Protein AF-A0A941E339-F1 (afdb_monomer_lite)

Organism: NCBI:txid2828728

Radius of gyration: 16.12 Å; chains: 1; bounding 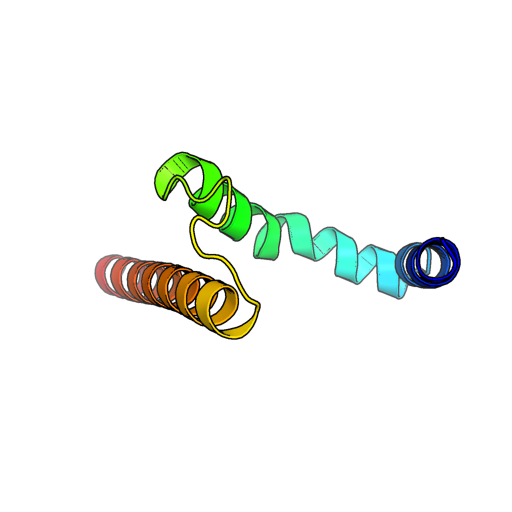box: 36×25×39 Å

pLDDT: mean 88.92, std 11.07, range [48.47, 97.94]

Secondary structure (DSSP, 8-state):
--HHHHHHHHHHSHHHHHHHHHHHHHTHHHHHIIIIIT--SS--S-SHHHHHHHHHHHHHHHHHHHHHHHHHT-

Foldseek 3Di:
DVVVVVLCVQCPDPVNVVVVVVCVVPVVVLVVCCCPVVVPPDQPDDDPVVSVVVVVVSVVVVVVVVVVVVVVVD

InterPro domains:
  IPR025668 Transposase DDE domain [PF13751] (3-68)

Sequence (74 aa):
MRYTKALKRRIDSVDGRKQYSRRLATVEPVFGNFRYNKKLDRFTLRGQKKMNTQWHLYCLVHNIEKLAHHRYAM

Structure (mmCIF, N/CA/C/O backbone):
data_AF-A0A941E339-F1
#
_entry.id   AF-A0A941E339-F1
#
loop_
_atom_site.group_PDB
_atom_site.id
_atom_site.type_symbol
_atom_site.label_atom_id
_atom_site.label_alt_id
_atom_site.label_comp_id
_atom_site.label_asym_id
_atom_site.label_entity_id
_atom_site.label_seq_id
_atom_site.pdbx_PDB_ins_code
_atom_site.Cartn_x
_atom_site.Cartn_y
_atom_site.Cartn_z
_atom_site.occupancy
_atom_site.B_iso_or_equiv
_atom_site.auth_seq_id
_atom_site.auth_comp_id
_atom_site.auth_asym_id
_atom_site.auth_atom_id
_atom_site.pdbx_PDB_model_num
ATOM 1 N N . MET A 1 1 ? 11.527 11.052 16.407 1.00 52.19 1 MET A N 1
ATOM 2 C CA . MET A 1 1 ? 12.487 11.544 15.384 1.00 52.19 1 MET A CA 1
ATOM 3 C C . MET A 1 1 ? 13.776 10.699 15.240 1.00 52.19 1 MET A C 1
ATOM 5 O O . MET A 1 1 ? 14.701 11.124 14.561 1.00 52.19 1 MET A O 1
ATOM 9 N N . ARG A 1 2 ? 13.868 9.488 15.828 1.00 54.06 2 ARG A N 1
ATOM 10 C CA . ARG A 1 2 ? 15.063 8.610 15.755 1.00 54.06 2 ARG A CA 1
ATOM 11 C C . ARG A 1 2 ? 15.048 7.656 14.545 1.00 54.06 2 ARG A C 1
ATOM 13 O O . ARG A 1 2 ? 16.092 7.372 13.968 1.00 54.06 2 ARG A O 1
ATOM 20 N N . TYR A 1 3 ? 13.860 7.237 14.106 1.00 60.69 3 TYR A N 1
ATOM 21 C CA . TYR A 1 3 ? 13.669 6.318 12.976 1.00 60.69 3 TYR A CA 1
ATOM 22 C C . TYR A 1 3 ? 14.030 6.923 11.611 1.00 60.69 3 TYR A C 1
ATOM 24 O O . TYR A 1 3 ? 14.469 6.211 10.711 1.00 60.69 3 TYR A O 1
ATOM 32 N N . THR A 1 4 ? 13.929 8.245 11.467 1.00 77.94 4 THR A N 1
ATOM 33 C CA . THR A 1 4 ? 14.110 8.939 10.187 1.00 77.94 4 THR A CA 1
ATOM 34 C C . THR A 1 4 ? 15.555 8.888 9.687 1.00 77.94 4 THR A C 1
ATOM 36 O O . THR A 1 4 ? 15.782 8.689 8.498 1.00 77.94 4 THR A O 1
ATOM 39 N N . LYS A 1 5 ? 16.553 8.993 10.582 1.00 85.88 5 LYS A N 1
ATOM 40 C CA . LYS A 1 5 ? 17.977 8.918 10.198 1.00 85.88 5 LYS A CA 1
ATOM 41 C C . LYS A 1 5 ? 18.384 7.508 9.757 1.00 85.88 5 LYS A C 1
ATOM 43 O O . LYS A 1 5 ? 19.154 7.370 8.814 1.00 85.88 5 LYS A O 1
ATOM 48 N N . ALA A 1 6 ? 17.872 6.473 10.424 1.00 85.44 6 ALA A N 1
ATOM 49 C CA . ALA A 1 6 ? 18.160 5.080 10.077 1.00 85.44 6 ALA A CA 1
ATOM 50 C C . ALA A 1 6 ? 17.490 4.673 8.756 1.00 85.44 6 ALA A C 1
ATOM 52 O O . ALA A 1 6 ? 18.131 4.051 7.911 1.00 85.44 6 ALA A O 1
ATOM 53 N N . LEU A 1 7 ? 16.232 5.080 8.550 1.00 87.12 7 LEU A N 1
ATOM 54 C CA . LEU A 1 7 ? 15.527 4.867 7.288 1.00 87.12 7 LEU A CA 1
ATOM 55 C C . LEU A 1 7 ? 16.229 5.582 6.131 1.00 87.12 7 LEU A C 1
ATOM 57 O O . LEU A 1 7 ? 16.453 4.968 5.094 1.00 87.12 7 LEU A O 1
ATOM 61 N N . LYS A 1 8 ? 16.634 6.842 6.333 1.00 87.12 8 LYS A N 1
ATOM 62 C CA . LYS A 1 8 ? 17.356 7.619 5.322 1.00 87.12 8 LYS A CA 1
ATOM 63 C C . LYS A 1 8 ? 18.650 6.926 4.895 1.00 87.12 8 LYS A C 1
ATOM 65 O O . LYS A 1 8 ? 18.827 6.674 3.714 1.00 87.12 8 LYS A O 1
ATOM 70 N N . ARG A 1 9 ? 19.477 6.477 5.849 1.00 89.56 9 ARG A N 1
ATOM 71 C CA . ARG A 1 9 ? 20.686 5.687 5.537 1.00 89.56 9 ARG A CA 1
ATOM 72 C C . ARG A 1 9 ? 20.383 4.415 4.740 1.00 89.56 9 ARG A C 1
ATOM 74 O O . ARG A 1 9 ? 21.134 4.084 3.832 1.00 89.56 9 ARG A O 1
ATOM 81 N N . ARG A 1 10 ? 19.298 3.703 5.070 1.00 87.56 10 ARG A N 1
ATOM 82 C CA . ARG A 1 10 ? 18.889 2.498 4.329 1.00 87.56 10 ARG A CA 1
ATOM 83 C C . ARG A 1 10 ? 18.461 2.828 2.901 1.00 87.56 10 ARG A C 1
ATOM 85 O O . ARG A 1 10 ? 18.919 2.154 1.989 1.00 87.56 10 ARG A O 1
ATOM 92 N N . ILE A 1 11 ? 17.631 3.854 2.708 1.00 88.69 11 ILE A N 1
ATOM 93 C CA . ILE A 1 11 ? 17.165 4.286 1.380 1.00 88.69 11 ILE A CA 1
ATOM 94 C C . ILE A 1 11 ? 18.329 4.815 0.534 1.00 88.69 11 ILE A C 1
ATOM 96 O O . ILE A 1 11 ? 18.389 4.513 -0.650 1.00 88.69 11 ILE A O 1
ATOM 100 N N . ASP A 1 12 ? 19.267 5.550 1.135 1.00 91.75 12 ASP A N 1
ATOM 101 C CA . ASP A 1 12 ? 20.372 6.191 0.414 1.00 91.75 12 ASP A CA 1
ATOM 102 C C . ASP A 1 12 ? 21.469 5.211 -0.036 1.00 91.75 12 ASP A C 1
ATOM 104 O O . ASP A 1 12 ? 22.281 5.575 -0.894 1.00 91.75 12 ASP A O 1
ATOM 108 N N . SER A 1 13 ? 21.488 3.983 0.497 1.00 93.88 13 SER A N 1
ATOM 109 C CA . SER A 1 13 ? 22.357 2.898 0.018 1.00 93.88 13 SER A CA 1
ATOM 110 C C . SER A 1 13 ? 22.044 2.520 -1.437 1.00 93.88 13 SER A C 1
ATOM 112 O O . SER A 1 13 ? 20.924 2.716 -1.904 1.00 93.88 13 SER A O 1
ATOM 114 N N . VAL A 1 14 ? 23.012 1.957 -2.168 1.00 92.25 14 VAL A N 1
ATOM 115 C CA . VAL A 1 14 ? 22.835 1.588 -3.590 1.00 92.25 14 VAL A CA 1
ATOM 116 C C . VAL A 1 14 ? 21.658 0.622 -3.778 1.00 92.25 14 VAL A C 1
ATOM 118 O O . VAL A 1 14 ? 20.773 0.870 -4.602 1.00 92.25 14 VAL A O 1
ATOM 121 N N . ASP A 1 15 ? 21.590 -0.429 -2.958 1.00 92.31 15 ASP A N 1
ATOM 122 C CA . ASP A 1 15 ? 20.482 -1.389 -2.981 1.00 92.31 15 ASP A CA 1
ATOM 123 C C . ASP A 1 15 ? 19.160 -0.758 -2.541 1.00 92.31 15 ASP A C 1
ATOM 125 O O . ASP A 1 15 ? 18.115 -1.004 -3.152 1.00 92.31 15 ASP A O 1
ATOM 129 N N . GLY A 1 16 ? 19.207 0.102 -1.521 1.00 91.12 16 GLY A N 1
ATOM 130 C CA . GLY A 1 16 ? 18.056 0.853 -1.035 1.00 91.12 16 GLY A CA 1
ATOM 131 C C . GLY A 1 16 ? 17.436 1.725 -2.118 1.00 91.12 16 GLY A C 1
ATOM 132 O O . GLY A 1 16 ? 16.226 1.655 -2.325 1.00 91.12 16 GLY A O 1
ATOM 133 N N . ARG A 1 17 ? 18.250 2.472 -2.872 1.00 91.12 17 ARG A N 1
ATOM 134 C CA . ARG A 1 17 ? 17.778 3.295 -3.994 1.00 91.12 17 ARG A CA 1
ATOM 135 C C . ARG A 1 17 ? 17.178 2.431 -5.089 1.00 91.12 17 ARG A C 1
ATOM 137 O O . ARG A 1 17 ? 16.082 2.726 -5.553 1.00 91.12 17 ARG A O 1
ATOM 144 N N . LYS A 1 18 ? 17.842 1.333 -5.463 1.00 92.12 18 LYS A N 1
ATOM 145 C CA . LYS A 1 18 ? 17.339 0.409 -6.491 1.00 92.12 18 LYS A CA 1
ATOM 146 C C . LYS A 1 18 ? 15.974 -0.173 -6.114 1.00 92.12 18 LYS A C 1
ATOM 148 O O . LYS A 1 18 ? 15.078 -0.226 -6.955 1.00 92.12 18 LYS A O 1
ATOM 153 N N . GLN A 1 19 ? 15.794 -0.593 -4.863 1.00 89.56 19 GLN A N 1
ATOM 154 C CA . GLN A 1 19 ? 14.508 -1.089 -4.365 1.00 89.56 19 GLN A CA 1
ATOM 155 C C . GLN A 1 19 ? 13.463 0.024 -4.263 1.00 89.56 19 GLN A C 1
ATOM 157 O O . GLN A 1 19 ? 12.314 -0.177 -4.655 1.00 89.56 19 GLN A O 1
ATOM 162 N N . TYR A 1 20 ? 13.853 1.200 -3.773 1.00 89.00 20 TYR A N 1
ATOM 163 C CA . TYR A 1 20 ? 12.955 2.339 -3.630 1.00 89.00 20 TYR A CA 1
ATOM 164 C C . TYR A 1 20 ? 12.425 2.813 -4.988 1.00 89.00 20 TYR A C 1
ATOM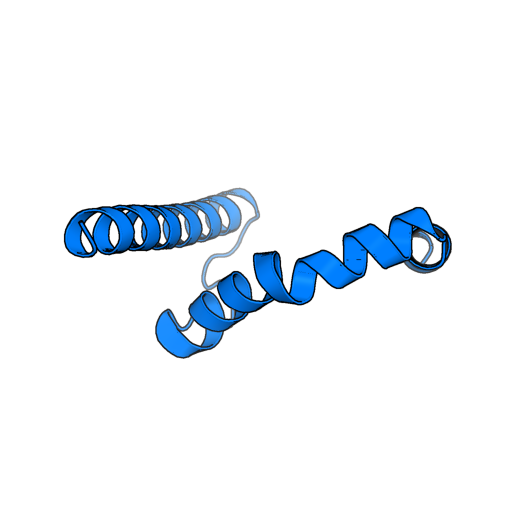 166 O O . TYR A 1 20 ? 11.222 3.019 -5.123 1.00 89.00 20 TYR A O 1
ATOM 174 N N . SER A 1 21 ? 13.267 2.870 -6.023 1.00 89.19 21 SER A N 1
ATOM 175 C CA . SER A 1 21 ? 12.849 3.235 -7.383 1.00 89.19 21 SER A CA 1
ATOM 176 C C . SER A 1 21 ? 11.783 2.293 -7.953 1.00 89.19 21 SER A C 1
ATOM 178 O O . SER A 1 21 ? 10.882 2.741 -8.656 1.00 89.19 21 SER A O 1
ATOM 180 N N . ARG A 1 22 ? 11.808 0.996 -7.608 1.00 92.00 22 ARG A N 1
ATOM 181 C CA . ARG A 1 22 ? 10.777 0.032 -8.049 1.00 92.00 22 ARG A CA 1
ATOM 182 C C . ARG A 1 22 ? 9.391 0.348 -7.488 1.00 92.00 22 ARG A C 1
ATOM 184 O O . ARG A 1 22 ? 8.392 -0.065 -8.079 1.00 92.00 22 ARG A O 1
ATOM 191 N N . ARG A 1 23 ? 9.302 1.077 -6.370 1.00 90.25 23 ARG A N 1
ATOM 192 C CA . ARG A 1 23 ? 8.023 1.446 -5.741 1.00 90.25 23 ARG A CA 1
ATOM 193 C C . ARG A 1 23 ? 7.184 2.338 -6.646 1.00 90.25 23 ARG A C 1
ATOM 195 O O . ARG A 1 23 ? 5.971 2.174 -6.640 1.00 90.25 23 ARG A O 1
ATOM 202 N N . LEU A 1 24 ? 7.811 3.167 -7.484 1.00 88.19 24 LEU A N 1
ATOM 203 C CA . LEU A 1 24 ? 7.114 4.003 -8.469 1.00 88.19 24 LEU A CA 1
ATOM 204 C C . LEU A 1 24 ? 6.214 3.182 -9.401 1.00 88.19 24 LEU A C 1
ATOM 206 O O . LEU A 1 24 ? 5.103 3.596 -9.700 1.00 88.19 24 LEU A O 1
ATOM 210 N N . ALA A 1 25 ? 6.676 2.005 -9.826 1.00 88.25 25 ALA A N 1
ATOM 211 C CA . ALA A 1 25 ? 5.922 1.133 -10.725 1.00 88.25 25 ALA A CA 1
ATOM 212 C C . ALA A 1 25 ? 5.023 0.123 -9.994 1.00 88.25 25 ALA A C 1
ATOM 214 O O . ALA A 1 25 ? 4.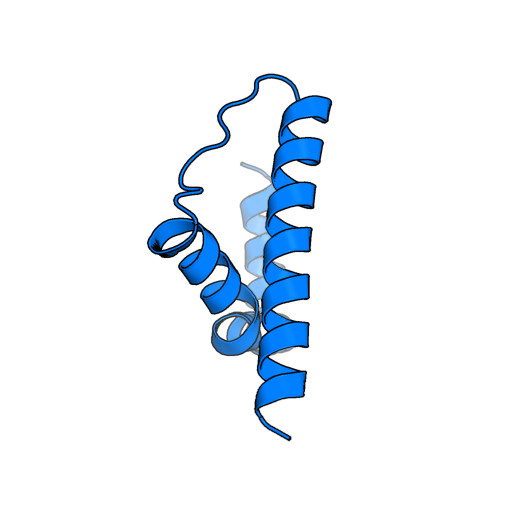128 -0.455 -10.600 1.00 88.25 25 ALA A O 1
ATOM 215 N N . THR A 1 26 ? 5.274 -0.131 -8.707 1.00 89.06 26 THR A N 1
ATOM 216 C CA . THR A 1 26 ? 4.624 -1.228 -7.970 1.00 89.06 26 THR A CA 1
ATOM 217 C C . THR A 1 26 ? 3.689 -0.733 -6.879 1.00 89.06 26 THR A C 1
ATOM 219 O O . THR A 1 26 ? 2.534 -1.130 -6.836 1.00 89.06 26 THR A O 1
ATOM 222 N N . VAL A 1 27 ? 4.173 0.137 -5.999 1.00 90.81 27 VAL A N 1
ATOM 223 C CA . VAL A 1 27 ? 3.500 0.537 -4.761 1.00 90.81 27 VAL A CA 1
ATOM 224 C C . VAL A 1 27 ? 2.727 1.842 -4.942 1.00 90.81 27 VAL A C 1
ATOM 226 O O . VAL A 1 27 ? 1.567 1.922 -4.545 1.00 90.81 27 VAL A O 1
ATOM 229 N N . GLU A 1 28 ? 3.333 2.846 -5.576 1.00 92.81 28 GLU A N 1
ATOM 230 C CA . GLU A 1 28 ? 2.696 4.152 -5.799 1.00 92.81 28 GLU A CA 1
ATOM 231 C C . GLU A 1 28 ? 1.372 4.057 -6.585 1.00 92.81 28 GLU A C 1
ATOM 233 O O . GLU A 1 28 ? 0.406 4.702 -6.171 1.00 92.81 28 GLU A O 1
ATOM 238 N N . PRO A 1 29 ? 1.229 3.209 -7.629 1.00 92.31 29 PRO A N 1
ATOM 239 C CA . PRO A 1 29 ? -0.044 3.070 -8.338 1.00 92.31 29 PRO A CA 1
ATOM 240 C C . PRO A 1 29 ? -1.161 2.495 -7.458 1.00 92.31 29 PRO A C 1
ATOM 242 O O . PRO A 1 29 ? -2.325 2.860 -7.622 1.00 92.31 29 PRO A O 1
ATOM 245 N N . VAL A 1 30 ? -0.825 1.626 -6.497 1.00 92.25 30 VAL A N 1
ATOM 246 C CA . VAL A 1 30 ? -1.794 1.062 -5.542 1.00 92.25 30 VAL A CA 1
ATOM 247 C C . VAL A 1 30 ? -2.328 2.164 -4.630 1.00 92.25 30 VAL A C 1
ATOM 249 O O . VAL A 1 30 ? -3.541 2.307 -4.481 1.00 92.25 30 VAL A O 1
ATOM 252 N N . PHE A 1 31 ? -1.439 2.996 -4.080 1.00 92.62 31 PHE A N 1
ATOM 253 C CA . PHE A 1 31 ? -1.835 4.146 -3.262 1.00 92.62 31 PHE A CA 1
ATOM 254 C C . PHE A 1 31 ? -2.605 5.202 -4.064 1.00 92.62 31 PHE A C 1
ATOM 256 O O . PHE A 1 31 ? -3.578 5.760 -3.553 1.00 92.62 31 PHE A O 1
ATOM 263 N N . GLY A 1 32 ? -2.222 5.436 -5.322 1.00 93.50 32 GLY A N 1
ATOM 264 C CA . GLY A 1 32 ? -2.966 6.291 -6.245 1.00 93.50 32 GLY A CA 1
ATOM 265 C C . GLY A 1 32 ? -4.390 5.781 -6.477 1.00 93.50 32 GLY A C 1
ATOM 266 O O . GLY A 1 32 ? -5.344 6.540 -6.316 1.00 93.50 32 GLY A O 1
ATOM 267 N N . ASN A 1 33 ? -4.553 4.484 -6.759 1.00 93.50 33 ASN A N 1
ATOM 268 C CA . ASN A 1 33 ? -5.868 3.856 -6.907 1.00 93.50 33 ASN A CA 1
ATOM 269 C C . ASN A 1 33 ? -6.704 3.997 -5.621 1.00 93.50 33 ASN A C 1
ATOM 271 O O . ASN A 1 33 ? -7.882 4.352 -5.674 1.00 93.50 33 ASN A O 1
ATOM 275 N N . PHE A 1 34 ? -6.087 3.787 -4.455 1.00 95.25 34 PHE A N 1
ATOM 276 C CA . PHE A 1 34 ? -6.773 3.936 -3.174 1.00 95.25 34 PHE A CA 1
ATOM 277 C C . PHE A 1 34 ? -7.286 5.345 -2.911 1.00 95.25 34 PHE A C 1
ATOM 279 O O . PHE A 1 34 ? -8.447 5.491 -2.533 1.00 95.25 34 PHE A O 1
ATOM 286 N N . ARG A 1 35 ? -6.465 6.373 -3.124 1.00 93.81 35 ARG A N 1
ATOM 287 C CA . ARG A 1 35 ? -6.893 7.759 -2.905 1.00 93.81 35 ARG A CA 1
ATOM 288 C C . ARG A 1 35 ? -7.895 8.217 -3.954 1.00 93.81 35 ARG A C 1
ATOM 290 O O . ARG A 1 35 ? -9.013 8.580 -3.618 1.00 93.81 35 ARG A O 1
ATOM 297 N N . TYR A 1 36 ? -7.536 8.139 -5.230 1.00 93.94 36 TYR A N 1
ATOM 298 C CA . TYR A 1 36 ? -8.315 8.806 -6.272 1.00 93.94 36 TYR A CA 1
ATOM 299 C C . TYR A 1 36 ? -9.547 8.012 -6.714 1.00 93.94 36 TYR A C 1
ATOM 301 O O . TYR A 1 36 ? -10.616 8.595 -6.878 1.00 93.94 36 TYR A O 1
ATOM 309 N N . ASN A 1 37 ? -9.438 6.688 -6.854 1.00 93.06 37 ASN A N 1
ATOM 310 C CA . ASN A 1 37 ? -10.551 5.875 -7.356 1.00 93.06 37 ASN A CA 1
ATOM 311 C C . ASN A 1 37 ? -11.389 5.283 -6.219 1.00 93.06 37 ASN A C 1
ATOM 313 O O . ASN A 1 37 ? -12.615 5.235 -6.307 1.00 93.06 37 ASN A O 1
ATOM 317 N N . LYS A 1 38 ? -10.740 4.823 -5.141 1.00 91.62 38 LYS A N 1
ATOM 318 C CA . LYS A 1 38 ? -11.418 4.198 -3.991 1.00 91.62 38 LYS A CA 1
ATOM 319 C C . LYS A 1 38 ? -11.744 5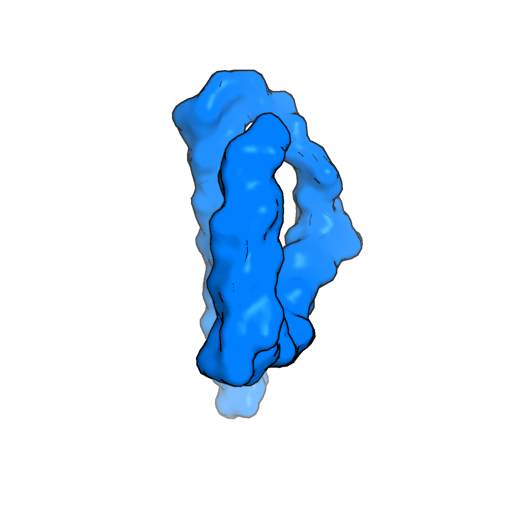.181 -2.862 1.00 91.62 38 LYS A C 1
ATOM 321 O O . LYS A 1 38 ? -12.430 4.782 -1.925 1.00 91.62 38 LYS A O 1
ATOM 326 N N . LYS A 1 39 ? -11.297 6.441 -2.946 1.00 93.06 39 LYS A N 1
ATOM 327 C CA . LYS A 1 39 ? -11.585 7.518 -1.977 1.00 93.06 39 LYS A CA 1
ATOM 328 C C . LYS A 1 39 ? -11.147 7.202 -0.536 1.00 93.06 39 LYS A C 1
ATOM 330 O O . LYS A 1 39 ? -11.776 7.642 0.428 1.00 93.06 39 LYS A O 1
ATOM 335 N N . LEU A 1 40 ? -10.065 6.431 -0.375 1.00 93.44 40 LEU A N 1
ATOM 336 C CA . LEU A 1 40 ? -9.424 6.153 0.916 1.00 93.44 40 LEU A CA 1
ATOM 337 C C . LEU A 1 40 ? -8.297 7.152 1.195 1.00 93.44 40 LEU A C 1
ATOM 339 O O . LEU A 1 40 ? -7.116 6.806 1.238 1.00 93.44 40 LEU A O 1
ATOM 343 N N . ASP A 1 41 ? -8.667 8.407 1.413 1.00 91.06 41 ASP A N 1
ATOM 344 C CA . ASP A 1 41 ? -7.716 9.459 1.793 1.00 91.06 41 ASP A CA 1
ATOM 345 C C . ASP A 1 41 ? -7.448 9.487 3.301 1.00 91.06 41 ASP A C 1
ATOM 347 O O . ASP A 1 41 ? -6.396 9.945 3.754 1.00 91.06 41 ASP A O 1
ATOM 351 N N . ARG A 1 42 ? -8.392 8.962 4.088 1.00 92.25 42 ARG A N 1
ATOM 352 C CA . ARG A 1 42 ? -8.300 8.841 5.544 1.00 92.25 42 ARG A CA 1
ATOM 353 C C . ARG A 1 42 ? -9.000 7.582 6.035 1.00 92.25 42 ARG A C 1
ATOM 355 O O . ARG A 1 42 ? -10.035 7.184 5.505 1.00 92.25 42 ARG A O 1
ATOM 362 N N . PHE A 1 43 ? -8.475 7.002 7.107 1.00 94.31 43 PHE A N 1
ATOM 363 C CA . PHE A 1 43 ? -9.193 5.976 7.854 1.00 94.31 43 PHE A CA 1
ATOM 364 C C . PHE A 1 43 ? -10.367 6.609 8.602 1.00 94.31 43 PHE A C 1
ATOM 366 O O . PHE A 1 43 ? -10.224 7.659 9.230 1.00 94.31 43 PHE A O 1
ATOM 373 N N . THR A 1 44 ? -11.530 5.972 8.533 1.00 93.75 44 THR A N 1
ATOM 374 C CA . THR A 1 44 ? -12.768 6.480 9.150 1.00 93.75 44 THR A CA 1
ATOM 375 C C . THR A 1 44 ? -13.054 5.839 10.504 1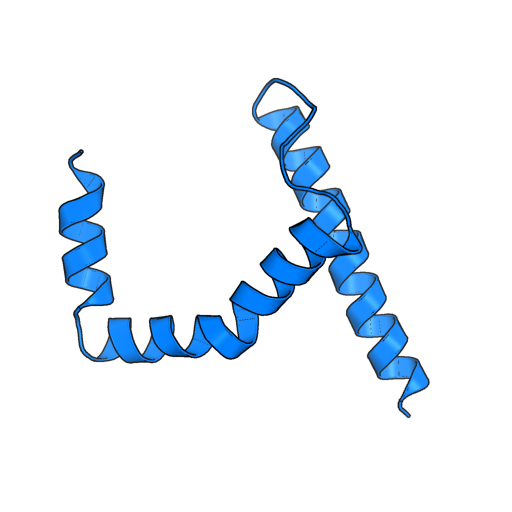.00 93.75 44 THR A C 1
ATOM 377 O O . THR A 1 44 ? -13.845 6.361 11.285 1.00 93.75 44 THR A O 1
ATOM 380 N N . LEU A 1 45 ? -12.396 4.718 10.807 1.00 96.00 45 LEU A N 1
ATOM 381 C CA . LEU A 1 45 ? -12.555 3.993 12.062 1.00 96.00 45 LEU A CA 1
ATOM 382 C C . LEU A 1 45 ? -11.487 4.405 13.081 1.00 96.00 45 LEU A C 1
ATOM 384 O O . LEU A 1 45 ? -10.359 4.740 12.725 1.00 96.00 45 LEU A O 1
ATOM 388 N N . ARG A 1 46 ? -11.834 4.333 14.371 1.00 95.38 46 ARG A N 1
ATOM 389 C CA . ARG A 1 46 ? -10.900 4.562 15.484 1.00 95.38 46 ARG A CA 1
ATOM 390 C C . ARG A 1 46 ? -10.461 3.246 16.119 1.00 95.38 46 ARG A C 1
ATOM 392 O O . ARG A 1 46 ? -11.267 2.333 16.298 1.00 95.38 46 ARG A O 1
ATOM 399 N N . GLY A 1 47 ? -9.189 3.193 16.505 1.00 96.69 47 GLY A N 1
ATOM 400 C CA . GLY A 1 47 ? -8.557 2.032 17.125 1.00 96.69 47 GLY A CA 1
ATOM 401 C C . GLY A 1 47 ? -7.882 1.120 16.101 1.00 96.69 47 GLY A C 1
ATOM 402 O O . GLY A 1 47 ? -8.462 0.780 15.068 1.00 96.69 47 GLY A O 1
ATOM 403 N N . GLN A 1 48 ? -6.656 0.696 16.417 1.00 96.75 48 GLN A N 1
ATOM 404 C CA . GLN A 1 48 ? -5.767 -0.032 15.505 1.00 96.75 48 GLN A CA 1
ATOM 405 C C . GLN A 1 48 ? -6.431 -1.263 14.875 1.00 96.75 48 GLN A C 1
ATOM 407 O O . GLN A 1 48 ? -6.336 -1.459 13.668 1.00 96.75 48 GLN A O 1
ATOM 412 N N . LYS A 1 49 ? -7.163 -2.058 15.669 1.00 97.94 49 LYS A N 1
ATOM 413 C CA . LYS A 1 49 ? -7.859 -3.257 15.178 1.00 97.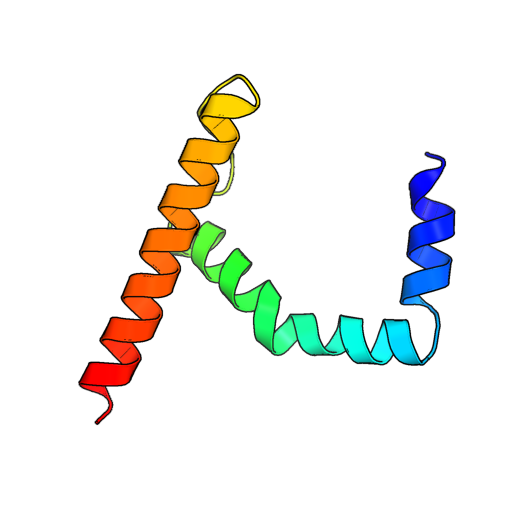94 49 LYS A CA 1
ATOM 414 C C . LYS A 1 49 ? -8.842 -2.926 14.051 1.00 97.94 49 LYS A C 1
ATOM 416 O O . LYS A 1 49 ? -8.802 -3.561 13.004 1.00 97.94 49 LYS A O 1
ATOM 421 N N . LYS A 1 50 ? -9.685 -1.908 14.243 1.00 97.31 50 LYS A N 1
ATOM 422 C CA . LYS A 1 50 ? -10.701 -1.505 13.260 1.00 97.31 50 LYS A CA 1
ATOM 423 C C . LYS A 1 50 ? -10.068 -0.873 12.019 1.00 97.31 50 LYS A C 1
ATOM 425 O O . LYS A 1 50 ? -10.472 -1.191 10.906 1.00 97.31 50 LYS A O 1
ATOM 430 N N . MET A 1 51 ? -9.051 -0.029 12.203 1.00 96.88 51 MET A N 1
ATOM 431 C CA . MET A 1 51 ? -8.296 0.562 11.090 1.00 96.88 51 MET A CA 1
ATOM 432 C C . MET A 1 51 ? -7.615 -0.517 10.238 1.00 96.88 51 MET A C 1
ATOM 434 O O . MET A 1 51 ? -7.698 -0.464 9.015 1.00 96.88 51 MET A O 1
ATOM 438 N N . ASN A 1 52 ? -7.023 -1.538 10.867 1.00 97.19 52 ASN A N 1
ATOM 439 C CA . ASN A 1 52 ? -6.437 -2.673 10.152 1.00 97.19 52 ASN A CA 1
ATOM 440 C C . ASN A 1 52 ? -7.492 -3.454 9.365 1.00 97.19 52 ASN A C 1
ATOM 442 O O . ASN A 1 52 ? -7.254 -3.794 8.211 1.00 97.19 52 ASN A O 1
ATOM 446 N N . THR A 1 53 ? -8.668 -3.716 9.944 1.00 97.31 53 THR A N 1
ATOM 447 C CA . THR A 1 53 ? -9.772 -4.349 9.204 1.00 97.31 53 THR A CA 1
ATOM 448 C C . THR A 1 53 ? -10.164 -3.525 7.977 1.00 97.31 53 THR A C 1
ATOM 450 O O . THR A 1 53 ? -10.258 -4.082 6.887 1.00 97.31 53 THR A O 1
ATOM 453 N N . GLN A 1 54 ? -10.327 -2.204 8.122 1.00 95.81 54 GLN A N 1
ATOM 454 C CA . GLN A 1 54 ? -10.612 -1.312 6.994 1.00 95.81 54 GLN A CA 1
ATOM 455 C C . GLN A 1 54 ? -9.521 -1.401 5.920 1.00 95.81 54 GLN A C 1
ATOM 457 O O . GLN A 1 54 ? -9.834 -1.586 4.749 1.00 95.81 54 GLN A O 1
ATOM 462 N N . TRP A 1 55 ? -8.250 -1.327 6.312 1.00 95.88 55 TRP A N 1
ATOM 463 C CA . TRP A 1 55 ? -7.122 -1.443 5.390 1.00 95.88 55 TRP A CA 1
ATOM 464 C C . TRP A 1 55 ? -7.130 -2.767 4.612 1.00 95.88 55 TRP A C 1
ATOM 466 O O . TRP A 1 55 ? -7.039 -2.761 3.385 1.00 95.88 55 TRP A O 1
ATOM 476 N N . HIS A 1 56 ? -7.312 -3.899 5.298 1.00 96.25 56 HIS A N 1
ATOM 477 C CA . HIS A 1 56 ? -7.344 -5.214 4.653 1.00 96.25 56 HIS A CA 1
ATOM 478 C C . HIS A 1 56 ? -8.492 -5.357 3.651 1.00 96.25 56 HIS A C 1
ATOM 480 O O . HIS A 1 56 ? -8.289 -5.948 2.593 1.00 96.25 56 HIS A O 1
ATOM 486 N N . LEU A 1 57 ? -9.667 -4.793 3.944 1.00 96.44 57 LEU A N 1
ATOM 487 C CA . LEU A 1 57 ? -10.795 -4.809 3.009 1.00 96.44 57 LEU A CA 1
ATOM 488 C C . LEU A 1 57 ? -10.469 -4.052 1.715 1.00 96.44 57 LEU A C 1
ATOM 490 O O . LEU A 1 57 ? -10.745 -4.555 0.629 1.00 96.44 57 LEU A O 1
ATOM 494 N N . TYR A 1 58 ? -9.824 -2.887 1.808 1.00 95.81 58 TYR A N 1
ATOM 495 C CA . TYR A 1 58 ? -9.393 -2.139 0.621 1.00 95.81 58 TYR A CA 1
ATOM 496 C C . TYR A 1 58 ? -8.332 -2.894 -0.186 1.00 95.81 58 TYR A C 1
ATOM 498 O O . TYR A 1 58 ? -8.438 -2.973 -1.411 1.00 95.81 58 TYR A O 1
ATOM 506 N N . CYS A 1 59 ? -7.352 -3.504 0.484 1.00 95.12 59 CYS A N 1
ATOM 507 C CA . CYS A 1 59 ? -6.366 -4.368 -0.170 1.00 95.12 59 CYS A CA 1
ATOM 508 C C . CYS A 1 59 ? -7.017 -5.558 -0.883 1.00 95.12 59 CYS A C 1
ATOM 510 O O . CYS A 1 59 ? -6.634 -5.882 -2.006 1.00 95.12 59 CYS A O 1
ATOM 512 N N . LEU A 1 60 ? -8.015 -6.188 -0.263 1.00 96.56 60 LEU A N 1
ATOM 513 C CA . LEU A 1 60 ? -8.747 -7.301 -0.859 1.00 96.56 60 LEU A CA 1
ATOM 514 C C . LEU A 1 60 ? -9.487 -6.863 -2.126 1.00 96.56 60 LEU A C 1
ATOM 516 O O . LEU A 1 60 ? -9.343 -7.514 -3.158 1.00 96.56 60 LEU A O 1
ATOM 520 N N . VAL A 1 61 ? -10.202 -5.734 -2.081 1.00 94.75 61 VAL A N 1
ATOM 521 C CA . VAL A 1 61 ? -10.874 -5.169 -3.263 1.00 94.75 61 VAL A CA 1
ATOM 522 C C . VAL A 1 61 ? -9.868 -4.905 -4.386 1.00 94.75 61 VAL A C 1
ATOM 524 O O . VAL A 1 61 ? -10.092 -5.340 -5.511 1.00 94.75 61 VAL A O 1
ATOM 527 N N . HIS A 1 62 ? -8.735 -4.266 -4.085 1.00 93.50 62 HIS A N 1
ATOM 528 C CA . HIS A 1 62 ? -7.688 -4.009 -5.078 1.00 93.50 62 HIS A CA 1
ATOM 529 C C . HIS A 1 62 ? -7.149 -5.292 -5.722 1.00 93.50 62 HIS A C 1
ATOM 531 O O . HIS A 1 62 ? -6.986 -5.359 -6.940 1.00 93.50 62 HIS A O 1
ATOM 537 N N . ASN A 1 63 ? -6.892 -6.325 -4.918 1.00 92.75 63 ASN A N 1
ATOM 538 C CA . ASN A 1 63 ? -6.392 -7.602 -5.420 1.00 92.75 63 ASN A CA 1
ATOM 539 C C . ASN A 1 63 ? -7.426 -8.311 -6.307 1.00 92.75 63 ASN A C 1
ATOM 541 O O . ASN A 1 63 ? -7.057 -8.855 -7.347 1.00 92.75 63 ASN A O 1
ATOM 545 N N . ILE A 1 64 ? -8.711 -8.272 -5.940 1.00 94.44 64 ILE A N 1
ATOM 546 C CA . ILE A 1 64 ? -9.791 -8.826 -6.769 1.00 94.44 64 ILE A CA 1
ATOM 547 C C . ILE A 1 64 ? -9.870 -8.097 -8.112 1.00 94.44 64 ILE A C 1
ATOM 549 O O . ILE A 1 64 ? -9.953 -8.755 -9.144 1.00 94.44 64 ILE A O 1
ATOM 553 N N . GLU A 1 65 ? -9.785 -6.765 -8.131 1.00 92.62 65 GLU A N 1
ATOM 554 C CA . GLU A 1 65 ? -9.774 -5.997 -9.385 1.00 92.62 65 GLU A CA 1
ATOM 555 C C . GLU A 1 65 ? -8.594 -6.369 -10.280 1.00 92.62 65 GLU A C 1
ATOM 557 O O . GLU A 1 65 ? -8.756 -6.550 -11.488 1.00 92.62 65 GLU A O 1
ATOM 562 N N . LYS A 1 66 ? -7.407 -6.542 -9.688 1.00 90.50 66 LYS A N 1
ATOM 563 C CA . LYS A 1 66 ? -6.223 -7.007 -10.415 1.00 90.50 66 LYS A CA 1
ATOM 564 C C . LYS A 1 66 ? -6.455 -8.374 -11.055 1.00 90.50 66 LYS A C 1
ATOM 566 O O . LYS A 1 66 ? -6.122 -8.535 -12.225 1.00 90.50 66 LYS A O 1
ATOM 571 N N . LEU A 1 67 ? -7.028 -9.328 -10.319 1.00 93.31 67 LEU A N 1
ATOM 572 C CA . LEU A 1 67 ? -7.340 -10.665 -10.836 1.00 93.31 67 LEU A CA 1
ATOM 573 C C . LEU A 1 67 ? -8.415 -10.623 -11.926 1.00 93.31 67 LEU A C 1
ATOM 575 O O . LEU A 1 67 ? -8.262 -11.263 -12.963 1.00 93.31 67 LEU A O 1
ATOM 579 N N . ALA A 1 68 ? -9.475 -9.844 -11.714 1.00 92.81 68 ALA A N 1
ATOM 580 C CA . ALA A 1 68 ? -10.554 -9.675 -12.676 1.00 92.81 68 ALA A CA 1
ATOM 581 C C . ALA A 1 68 ? -10.023 -9.116 -14.003 1.00 92.81 68 ALA A C 1
ATOM 583 O O . ALA A 1 68 ? -10.215 -9.738 -15.044 1.00 92.81 68 ALA A O 1
ATOM 584 N N . HIS A 1 69 ? -9.280 -8.006 -13.977 1.00 87.19 69 HIS A N 1
ATOM 585 C CA . HIS A 1 69 ? -8.698 -7.423 -15.191 1.00 87.19 69 HIS A CA 1
ATOM 586 C C . HIS A 1 69 ? -7.705 -8.361 -15.883 1.00 87.19 69 HIS A C 1
ATOM 588 O O . HIS A 1 69 ? -7.650 -8.392 -17.106 1.00 87.19 69 HIS A O 1
ATOM 594 N N . HIS A 1 70 ? -6.953 -9.159 -15.121 1.00 84.19 70 HIS A N 1
ATOM 595 C CA . HIS A 1 70 ? -6.041 -10.142 -15.702 1.00 84.19 70 HIS A CA 1
ATOM 596 C C . HIS A 1 70 ? -6.778 -11.293 -16.407 1.00 84.19 70 HIS A C 1
ATOM 598 O O . HIS A 1 70 ? -6.238 -11.876 -17.343 1.00 84.19 70 HIS A O 1
ATOM 604 N N . ARG A 1 71 ? -8.000 -11.622 -15.964 1.00 66.25 71 ARG A N 1
ATOM 605 C CA . ARG A 1 71 ? -8.855 -12.652 -16.572 1.00 66.25 71 ARG A CA 1
ATOM 606 C C . ARG A 1 71 ? -9.633 -12.146 -17.789 1.00 66.25 71 ARG A C 1
ATOM 608 O O . ARG A 1 71 ? -9.879 -12.935 -18.685 1.00 66.25 71 ARG A O 1
ATOM 615 N N . TYR A 1 72 ? -10.013 -10.867 -17.824 1.00 60.00 72 TYR A N 1
ATOM 616 C CA . TYR A 1 72 ? -10.691 -10.258 -18.981 1.00 60.00 72 TYR A CA 1
ATOM 617 C C . TYR A 1 72 ? -9.738 -9.855 -20.119 1.00 60.00 72 TYR A C 1
ATOM 619 O O . TYR A 1 72 ? -10.200 -9.555 -21.212 1.00 60.00 72 TYR A O 1
ATOM 627 N N . ALA A 1 73 ? -8.428 -9.805 -19.859 1.00 56.09 73 ALA A N 1
ATOM 628 C CA . ALA A 1 73 ? -7.399 -9.503 -20.856 1.00 56.09 73 ALA A CA 1
ATOM 629 C C . ALA A 1 73 ? -6.824 -10.753 -21.559 1.00 56.09 73 ALA A C 1
ATOM 631 O O . ALA A 1 73 ? -5.905 -10.607 -22.365 1.00 56.09 73 ALA A O 1
ATOM 632 N N . MET A 1 74 ? -7.325 -11.953 -21.228 1.00 48.47 74 MET A N 1
ATOM 633 C CA . MET A 1 74 ? -7.061 -13.201 -21.957 1.00 48.47 74 MET A CA 1
ATOM 634 C C . MET A 1 74 ? -8.200 -13.520 -22.916 1.00 48.47 74 MET A C 1
ATOM 636 O O . MET A 1 74 ? -9.364 -13.268 -22.532 1.00 48.47 74 MET A O 1
#